Protein AF-A0A9D9AB28-F1 (afdb_monomer_lite)

Structure (mmCIF, N/CA/C/O backbone):
data_AF-A0A9D9AB28-F1
#
_entry.id   AF-A0A9D9AB28-F1
#
loop_
_atom_site.group_PDB
_atom_site.id
_atom_site.type_symbol
_atom_site.label_atom_id
_atom_site.label_alt_id
_atom_site.label_comp_id
_atom_site.label_asym_id
_atom_site.label_entity_id
_atom_site.label_seq_id
_atom_site.pdbx_PDB_ins_code
_atom_site.Cartn_x
_atom_site.Cartn_y
_atom_site.Cartn_z
_atom_site.occupancy
_atom_site.B_iso_or_equiv
_atom_site.auth_seq_id
_atom_site.auth_comp_id
_atom_site.auth_asym_id
_atom_site.auth_atom_id
_atom_site.pdbx_PDB_model_num
ATOM 1 N N . MET A 1 1 ? 23.810 8.121 -12.718 1.00 73.44 1 MET A N 1
ATOM 2 C CA . MET A 1 1 ? 23.023 7.211 -11.845 1.00 73.44 1 MET A CA 1
ATOM 3 C C . MET A 1 1 ? 22.729 5.930 -12.625 1.00 73.44 1 MET A C 1
ATOM 5 O O . MET A 1 1 ? 22.314 6.056 -13.767 1.00 73.44 1 MET A O 1
ATOM 9 N N . SER A 1 2 ? 22.985 4.731 -12.080 1.00 90.44 2 SER A N 1
ATOM 10 C CA . SER A 1 2 ? 22.795 3.466 -12.823 1.00 90.44 2 SER A CA 1
ATOM 11 C C . SER A 1 2 ? 21.313 3.130 -13.047 1.00 90.44 2 SER A C 1
ATOM 13 O O . SER A 1 2 ? 20.463 3.517 -12.242 1.00 90.44 2 SER A O 1
ATOM 15 N N . ALA A 1 3 ? 20.998 2.382 -14.113 1.00 90.88 3 ALA A N 1
ATOM 16 C CA . ALA A 1 3 ? 19.628 1.950 -14.422 1.00 90.88 3 ALA A CA 1
ATOM 17 C C . ALA A 1 3 ? 18.994 1.168 -13.259 1.00 90.88 3 ALA A C 1
ATOM 19 O O . ALA A 1 3 ? 17.891 1.489 -12.826 1.00 90.88 3 ALA A O 1
ATOM 20 N N . VAL A 1 4 ? 19.750 0.237 -12.669 1.00 93.69 4 VAL A N 1
ATOM 21 C CA . VAL A 1 4 ? 19.337 -0.533 -11.484 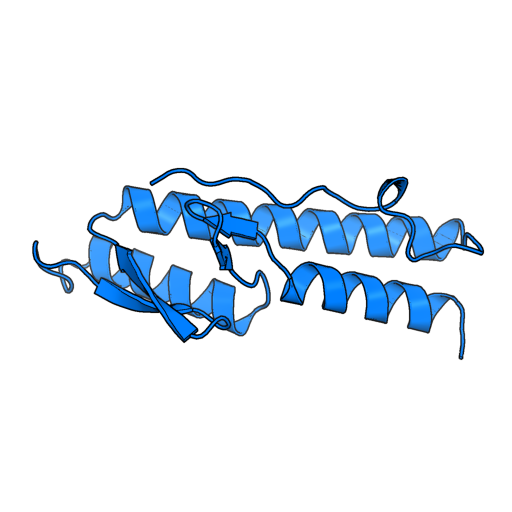1.00 93.69 4 VAL A CA 1
ATOM 22 C C . VAL A 1 4 ? 18.983 0.381 -10.309 1.00 93.69 4 VAL A C 1
ATOM 24 O O . VAL A 1 4 ? 17.974 0.167 -9.640 1.00 93.69 4 VAL A O 1
ATOM 27 N N . ARG A 1 5 ? 19.771 1.438 -10.065 1.00 94.56 5 ARG A N 1
ATOM 28 C CA . ARG A 1 5 ? 19.478 2.395 -8.991 1.00 94.56 5 ARG A CA 1
ATOM 29 C C . ARG A 1 5 ? 18.186 3.170 -9.256 1.00 94.56 5 ARG A C 1
ATOM 31 O O . ARG A 1 5 ? 17.415 3.347 -8.321 1.00 94.56 5 ARG A O 1
ATOM 38 N N . ARG A 1 6 ? 17.926 3.582 -10.504 1.00 96.25 6 ARG A N 1
ATOM 39 C CA . ARG A 1 6 ? 16.660 4.242 -10.884 1.00 96.25 6 ARG A CA 1
ATOM 40 C C . ARG A 1 6 ? 15.451 3.344 -10.626 1.00 96.25 6 ARG A C 1
ATOM 42 O O . ARG A 1 6 ? 14.492 3.803 -10.024 1.00 96.25 6 ARG A O 1
ATOM 49 N N . ILE A 1 7 ? 15.532 2.073 -11.020 1.00 97.31 7 ILE A N 1
ATOM 50 C CA . ILE A 1 7 ? 14.461 1.081 -10.823 1.00 97.31 7 ILE A CA 1
ATOM 51 C C . ILE A 1 7 ? 14.162 0.880 -9.340 1.00 97.31 7 ILE A C 1
ATOM 53 O O . ILE A 1 7 ? 13.008 0.966 -8.928 1.00 97.31 7 ILE A O 1
ATOM 57 N N . ARG A 1 8 ? 15.200 0.692 -8.517 1.00 96.75 8 ARG A N 1
ATOM 58 C CA . ARG A 1 8 ? 15.025 0.550 -7.066 1.00 96.75 8 ARG A CA 1
ATOM 59 C C . ARG A 1 8 ? 14.397 1.794 -6.441 1.00 96.75 8 ARG A C 1
ATOM 61 O O . ARG A 1 8 ? 13.446 1.671 -5.684 1.00 96.75 8 ARG A O 1
ATOM 68 N N . MET A 1 9 ? 14.892 2.983 -6.784 1.00 97.06 9 MET A N 1
ATOM 69 C CA . MET A 1 9 ? 14.336 4.236 -6.263 1.00 97.06 9 MET A CA 1
ATOM 70 C C . MET A 1 9 ? 12.875 4.440 -6.667 1.00 97.06 9 MET A C 1
ATOM 72 O O . MET A 1 9 ? 12.086 4.932 -5.865 1.00 97.06 9 MET A O 1
ATOM 76 N N . GLU A 1 10 ? 12.505 4.055 -7.886 1.00 97.88 10 GLU A N 1
ATOM 77 C CA . GLU A 1 10 ? 11.123 4.148 -8.346 1.00 97.88 10 GLU A CA 1
ATOM 78 C C . GLU A 1 10 ? 10.203 3.165 -7.609 1.00 97.88 10 GLU A C 1
ATOM 80 O O . GLU A 1 10 ? 9.108 3.554 -7.201 1.00 97.88 10 GLU A O 1
ATOM 85 N N . ALA A 1 11 ? 10.666 1.938 -7.349 1.00 97.94 11 ALA A N 1
ATOM 86 C CA . ALA A 1 11 ? 9.933 0.972 -6.532 1.00 97.94 11 ALA A CA 1
ATOM 87 C C . ALA A 1 11 ? 9.648 1.531 -5.130 1.00 97.94 11 ALA A C 1
ATOM 89 O O . ALA A 1 11 ? 8.497 1.550 -4.694 1.00 97.94 11 ALA A O 1
ATOM 90 N N . GLU A 1 12 ? 10.675 2.062 -4.459 1.00 97.56 12 GLU A N 1
ATOM 91 C CA . GLU A 1 12 ? 10.532 2.682 -3.136 1.00 97.56 12 GLU A CA 1
ATOM 92 C C . GLU A 1 12 ? 9.587 3.887 -3.169 1.00 97.56 12 GLU A C 1
ATOM 94 O O . GLU A 1 12 ? 8.739 4.048 -2.292 1.00 97.56 12 GLU A O 1
ATOM 99 N N . ARG A 1 13 ? 9.661 4.718 -4.216 1.00 96.75 13 ARG A N 1
ATOM 100 C CA . ARG A 1 13 ? 8.752 5.858 -4.393 1.00 96.75 13 ARG A CA 1
ATOM 101 C C . ARG A 1 13 ? 7.296 5.407 -4.509 1.00 96.75 13 ARG A C 1
ATOM 103 O O . ARG A 1 13 ? 6.412 6.041 -3.933 1.00 96.75 13 ARG A O 1
ATOM 110 N N . ARG A 1 14 ? 7.027 4.326 -5.242 1.00 97.00 14 ARG A N 1
ATOM 111 C CA . ARG A 1 14 ? 5.673 3.772 -5.397 1.00 97.00 14 ARG A CA 1
ATOM 112 C C . ARG A 1 14 ? 5.168 3.128 -4.119 1.00 97.00 14 ARG A C 1
ATOM 114 O O . ARG A 1 14 ? 4.031 3.387 -3.743 1.00 97.00 14 ARG A O 1
ATOM 121 N N . ILE A 1 15 ? 6.018 2.392 -3.413 1.00 97.25 15 ILE A N 1
ATOM 122 C CA . ILE A 1 15 ? 5.734 1.845 -2.081 1.00 97.25 15 ILE A CA 1
ATOM 123 C C . ILE A 1 15 ? 5.392 2.970 -1.089 1.00 97.25 15 ILE A C 1
ATOM 125 O O . ILE A 1 15 ? 4.417 2.867 -0.343 1.00 97.25 15 ILE A O 1
ATOM 129 N N . ALA A 1 16 ? 6.143 4.074 -1.121 1.00 94.38 16 ALA A N 1
ATOM 130 C CA . ALA A 1 16 ? 5.900 5.244 -0.281 1.00 94.38 16 ALA A CA 1
ATOM 131 C C . ALA A 1 16 ? 4.620 6.007 -0.660 1.00 94.38 16 ALA A C 1
ATOM 133 O O . ALA A 1 16 ? 4.005 6.617 0.211 1.00 94.38 16 ALA A O 1
ATOM 134 N N . ARG A 1 17 ? 4.192 5.975 -1.931 1.00 92.81 17 ARG A N 1
ATOM 135 C CA . ARG A 1 17 ? 2.851 6.441 -2.343 1.00 92.81 17 ARG A CA 1
ATOM 136 C C . ARG A 1 17 ? 1.758 5.506 -1.820 1.00 92.81 17 ARG A C 1
ATOM 138 O O . ARG A 1 17 ? 0.749 5.984 -1.315 1.00 92.81 17 ARG A O 1
ATOM 145 N N . GLY A 1 18 ? 2.013 4.201 -1.884 1.00 94.38 18 GLY A N 1
ATOM 146 C CA . GLY A 1 18 ? 1.198 3.158 -1.277 1.00 94.38 18 GLY A CA 1
ATOM 147 C C . GLY A 1 18 ? -0.145 2.921 -1.967 1.00 94.38 18 GLY A C 1
ATOM 148 O O . GLY A 1 18 ? -0.259 3.069 -3.182 1.00 94.38 18 GLY A O 1
ATOM 149 N N . ILE A 1 19 ? -1.128 2.504 -1.173 1.00 95.06 19 ILE A N 1
ATOM 150 C CA . ILE A 1 19 ? -2.504 2.193 -1.584 1.00 95.06 19 ILE A CA 1
ATOM 151 C C . ILE A 1 19 ? -3.431 3.381 -1.307 1.00 95.06 19 ILE A C 1
ATOM 153 O O . ILE A 1 19 ? -3.022 4.339 -0.649 1.00 95.06 19 ILE A O 1
ATOM 157 N N . LEU A 1 20 ? -4.684 3.313 -1.755 1.00 93.69 20 LEU A N 1
ATOM 158 C CA . LEU A 1 20 ? -5.720 4.271 -1.370 1.00 93.69 20 LEU A CA 1
ATOM 159 C C . LEU A 1 20 ? -6.743 3.603 -0.446 1.00 93.69 20 LEU A C 1
ATOM 161 O O . LEU A 1 20 ? -7.276 2.540 -0.753 1.00 93.69 20 LEU A O 1
ATOM 165 N N . VAL A 1 21 ? -7.032 4.251 0.677 1.00 91.19 21 VAL A N 1
ATOM 166 C CA . VAL A 1 21 ? -8.078 3.861 1.628 1.00 91.19 21 VAL A CA 1
ATOM 167 C C . VAL A 1 21 ? -9.117 4.973 1.649 1.00 91.19 21 VAL A C 1
ATOM 169 O O . VAL A 1 21 ? -8.775 6.096 2.017 1.00 91.19 21 VAL A O 1
ATOM 172 N N . ASN A 1 22 ? -10.350 4.704 1.213 1.00 90.12 22 ASN A N 1
ATOM 173 C CA . ASN A 1 22 ? -11.383 5.734 1.001 1.00 90.12 22 ASN A CA 1
ATOM 174 C C . ASN A 1 22 ? -10.849 6.944 0.195 1.00 90.12 22 ASN A C 1
ATOM 176 O O . ASN A 1 22 ? -11.083 8.102 0.539 1.00 90.12 22 ASN A O 1
ATOM 180 N N . GLY A 1 23 ? -10.041 6.677 -0.839 1.00 88.75 23 GLY A N 1
ATOM 181 C CA . GLY A 1 23 ? -9.387 7.698 -1.669 1.00 88.75 23 GLY A CA 1
ATOM 182 C C . GLY A 1 23 ? -8.160 8.385 -1.047 1.00 88.75 23 GLY A C 1
ATOM 183 O O . GLY A 1 23 ? -7.513 9.194 -1.712 1.00 88.75 23 GLY A O 1
ATOM 184 N N . VAL A 1 24 ? -7.790 8.063 0.197 1.00 88.75 24 VAL A N 1
ATOM 185 C CA . VAL A 1 24 ? -6.642 8.656 0.901 1.00 88.75 24 VAL A CA 1
ATOM 186 C C . VAL A 1 24 ? -5.408 7.767 0.793 1.00 88.75 24 VAL A C 1
ATOM 188 O O . VAL A 1 24 ? -5.455 6.576 1.089 1.00 88.75 24 VAL A O 1
ATOM 191 N N . ALA A 1 25 ? -4.274 8.361 0.417 1.00 89.19 25 ALA A N 1
ATOM 192 C CA . ALA A 1 25 ? -3.014 7.638 0.286 1.00 89.19 25 ALA A CA 1
ATOM 193 C C . ALA A 1 25 ? -2.514 7.073 1.623 1.00 89.19 25 ALA A C 1
ATOM 195 O O . ALA A 1 25 ? -2.395 7.787 2.626 1.00 89.19 25 ALA A O 1
ATOM 196 N N . PHE A 1 26 ? -2.149 5.795 1.597 1.00 89.94 26 PHE A N 1
ATOM 197 C CA . PHE A 1 26 ? -1.655 5.044 2.736 1.00 89.94 26 PHE A CA 1
ATOM 198 C C . PHE A 1 26 ? -0.409 4.266 2.333 1.00 89.94 26 PHE A C 1
ATOM 200 O O . PHE A 1 26 ? -0.465 3.365 1.497 1.00 89.94 26 PHE A O 1
ATOM 207 N N . ARG A 1 27 ? 0.731 4.613 2.934 1.00 92.88 27 ARG A N 1
ATOM 208 C CA . ARG A 1 27 ? 2.029 4.050 2.547 1.00 92.88 27 ARG A CA 1
ATOM 209 C C . ARG A 1 27 ? 2.065 2.536 2.734 1.00 92.88 27 ARG A C 1
ATOM 211 O O . ARG A 1 27 ? 1.517 2.018 3.703 1.00 92.88 27 ARG A O 1
ATOM 218 N N . ALA A 1 28 ? 2.782 1.850 1.853 1.00 94.50 28 ALA A N 1
ATOM 219 C CA . ALA A 1 28 ? 3.038 0.411 1.927 1.00 94.50 28 ALA A CA 1
ATOM 220 C C . ALA A 1 28 ? 4.501 0.104 2.312 1.00 94.50 28 ALA A C 1
ATOM 222 O O . ALA A 1 28 ? 5.035 -0.961 1.996 1.00 94.50 28 ALA A O 1
ATOM 223 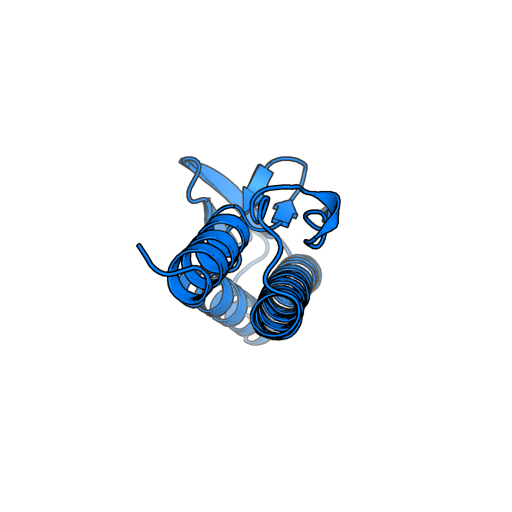N N . ASP A 1 29 ? 5.187 1.058 2.949 1.00 93.94 29 ASP A N 1
ATOM 224 C CA . ASP A 1 29 ? 6.524 0.843 3.508 1.00 93.94 29 ASP A CA 1
ATOM 225 C C . ASP A 1 29 ? 6.484 -0.074 4.747 1.00 93.94 29 ASP A C 1
ATOM 227 O O . ASP A 1 29 ? 5.411 -0.380 5.276 1.00 93.94 29 ASP A O 1
ATOM 231 N N . ASP A 1 30 ? 7.650 -0.556 5.189 1.00 92.31 30 ASP A N 1
ATOM 232 C CA . ASP A 1 30 ? 7.738 -1.520 6.297 1.00 92.31 30 ASP A CA 1
ATOM 233 C C . ASP A 1 30 ? 7.147 -0.953 7.590 1.00 92.31 30 ASP A C 1
ATOM 235 O O . ASP A 1 30 ? 6.345 -1.615 8.241 1.00 92.31 30 ASP A O 1
ATOM 239 N N . ALA A 1 31 ? 7.470 0.300 7.921 1.00 91.06 31 ALA A N 1
ATOM 240 C CA . ALA A 1 31 ? 6.985 0.952 9.133 1.00 91.06 31 ALA A CA 1
ATOM 241 C C . ALA A 1 31 ? 5.455 1.103 9.134 1.00 91.06 31 ALA A C 1
ATOM 243 O O . ALA A 1 31 ? 4.795 0.855 10.144 1.00 91.06 31 ALA A O 1
ATOM 244 N N . SER A 1 32 ? 4.877 1.498 7.999 1.00 90.50 32 SER A N 1
ATOM 245 C CA . SER A 1 32 ? 3.431 1.679 7.863 1.00 90.50 32 SER A CA 1
ATOM 246 C C . SER A 1 32 ? 2.697 0.345 7.848 1.00 90.50 32 SER A C 1
ATOM 248 O O . SER A 1 32 ? 1.621 0.243 8.430 1.00 90.50 32 SER A O 1
ATOM 250 N N . THR A 1 33 ? 3.278 -0.683 7.227 1.00 92.62 33 THR A N 1
ATOM 251 C CA . THR A 1 33 ? 2.712 -2.038 7.215 1.00 92.62 33 THR A CA 1
ATOM 252 C C . THR A 1 33 ? 2.757 -2.657 8.612 1.00 92.62 33 THR A C 1
ATOM 254 O O . THR A 1 33 ? 1.747 -3.176 9.084 1.00 92.62 33 THR A O 1
ATOM 257 N N . GLN A 1 34 ? 3.889 -2.536 9.314 1.00 92.75 34 GLN A N 1
ATOM 258 C CA . GLN A 1 34 ? 4.050 -3.022 10.685 1.00 92.75 34 GLN A CA 1
ATOM 259 C C . GLN A 1 34 ? 3.032 -2.378 11.630 1.00 92.75 34 GLN A C 1
ATOM 261 O O . GLN A 1 34 ? 2.348 -3.090 12.359 1.00 92.75 34 GLN A O 1
ATOM 266 N N . ARG A 1 35 ? 2.866 -1.050 11.572 1.00 90.75 35 ARG A N 1
ATOM 267 C CA . ARG A 1 35 ? 1.907 -0.332 12.425 1.00 90.75 35 ARG A CA 1
ATOM 268 C C . ARG A 1 35 ? 0.470 -0.821 12.234 1.00 90.75 35 ARG A C 1
ATOM 270 O O . ARG A 1 35 ? -0.259 -0.975 13.209 1.00 90.75 35 ARG A O 1
ATOM 277 N N . VAL A 1 36 ? 0.043 -1.070 10.993 1.00 91.62 36 VAL A N 1
ATOM 278 C CA . VAL A 1 36 ? -1.300 -1.623 10.738 1.00 91.62 36 VAL A CA 1
ATOM 279 C C . VAL A 1 36 ? -1.395 -3.070 11.235 1.00 91.62 36 VAL A C 1
ATOM 281 O O . VAL A 1 36 ? -2.428 -3.454 11.778 1.00 91.62 36 VAL A O 1
ATOM 284 N N . GLY A 1 37 ? -0.322 -3.857 11.125 1.00 93.38 37 GLY A N 1
ATOM 285 C CA . GLY A 1 37 ? -0.242 -5.194 11.720 1.00 93.38 37 GLY A CA 1
ATOM 286 C C . GLY A 1 37 ? -0.401 -5.191 13.248 1.00 93.38 37 GLY A C 1
ATOM 287 O O . GLY A 1 37 ? -1.144 -6.006 13.790 1.00 93.38 37 GLY A O 1
ATOM 288 N N . GLU A 1 38 ? 0.229 -4.241 13.939 1.00 93.25 38 GLU A N 1
ATOM 289 C CA . GLU A 1 38 ? 0.098 -4.047 15.392 1.00 93.25 38 GLU A CA 1
ATOM 290 C C . GLU A 1 38 ? -1.320 -3.606 15.793 1.00 93.25 38 GLU A C 1
ATOM 292 O O . GLU A 1 38 ? -1.864 -4.092 16.788 1.00 93.25 38 GLU A O 1
ATOM 297 N N . LEU A 1 39 ? -1.962 -2.744 14.993 1.00 91.69 39 LEU A N 1
ATOM 298 C CA . LEU A 1 39 ? -3.371 -2.377 15.183 1.00 91.69 39 LEU A CA 1
ATOM 299 C C . LEU A 1 39 ? -4.296 -3.581 14.994 1.00 91.69 39 LEU A C 1
ATOM 301 O O . LEU A 1 39 ? -5.184 -3.813 15.812 1.00 91.69 39 LEU A O 1
ATOM 305 N N . LEU A 1 40 ? -4.074 -4.372 13.942 1.00 93.44 40 LEU A N 1
ATOM 306 C CA . LEU A 1 40 ? -4.818 -5.604 13.693 1.00 93.44 40 LEU A CA 1
ATOM 307 C C . LEU A 1 40 ? -4.705 -6.570 14.879 1.00 93.44 40 LEU A C 1
ATOM 309 O O . LEU A 1 40 ? -5.708 -7.163 15.277 1.00 93.44 40 LEU A O 1
ATOM 313 N N . GLN A 1 41 ? -3.507 -6.719 15.445 1.00 94.19 41 GLN A N 1
ATOM 314 C CA . GLN A 1 41 ? -3.300 -7.565 16.615 1.00 94.19 41 GLN A CA 1
ATOM 315 C C . GLN A 1 41 ? -4.002 -6.995 17.855 1.00 94.19 41 GLN A C 1
ATOM 317 O O . GLN A 1 41 ? -4.743 -7.718 18.510 1.00 94.19 41 GLN A O 1
ATOM 322 N N . SER A 1 42 ? -3.896 -5.686 18.099 1.00 93.75 42 SER A N 1
ATOM 323 C CA . SER A 1 42 ? -4.595 -5.007 19.201 1.00 93.75 42 SER A CA 1
ATOM 324 C C . SER A 1 42 ? -6.118 -5.187 19.150 1.00 93.75 42 SER A C 1
ATOM 326 O O . SER A 1 42 ? -6.750 -5.370 20.189 1.00 93.75 42 SER A O 1
ATOM 328 N N . PHE A 1 43 ? -6.722 -5.188 17.954 1.00 93.75 43 PHE A N 1
ATOM 329 C CA . PHE A 1 43 ? -8.146 -5.505 17.806 1.00 93.75 43 PHE A CA 1
ATOM 330 C C . PHE A 1 43 ? -8.461 -6.961 18.164 1.00 93.75 43 PHE A C 1
ATOM 332 O O . PHE A 1 43 ? -9.469 -7.225 18.813 1.00 93.75 43 PHE A O 1
ATOM 339 N N . ARG A 1 44 ? -7.621 -7.914 17.738 1.00 93.62 44 ARG A N 1
ATOM 340 C CA . ARG A 1 44 ? -7.807 -9.346 18.041 1.00 93.62 44 ARG A CA 1
ATOM 341 C C . ARG A 1 44 ? -7.667 -9.645 19.528 1.00 93.62 44 ARG A C 1
ATOM 343 O O . ARG A 1 44 ? -8.394 -10.489 20.039 1.00 93.62 44 ARG A O 1
ATOM 350 N N . ASP A 1 45 ? -6.776 -8.925 20.195 1.00 95.62 45 ASP A N 1
ATOM 351 C CA . ASP A 1 45 ? -6.523 -9.055 21.628 1.00 95.62 45 ASP A CA 1
ATOM 352 C C . ASP A 1 45 ? -7.576 -8.321 22.481 1.00 95.62 45 ASP A C 1
ATOM 354 O O . ASP A 1 45 ? -7.539 -8.395 23.707 1.00 95.62 45 ASP A O 1
ATOM 358 N N . GLY A 1 46 ? -8.523 -7.609 21.853 1.00 93.44 46 GLY A N 1
ATOM 359 C CA . GLY A 1 46 ? -9.575 -6.862 22.547 1.00 93.44 46 GLY A CA 1
ATOM 360 C C . GLY A 1 46 ? -9.082 -5.597 23.258 1.00 93.44 46 GLY A C 1
ATOM 361 O O . GLY A 1 46 ? -9.767 -5.090 24.142 1.00 93.44 46 GLY A O 1
ATOM 362 N N . LEU A 1 47 ? -7.904 -5.082 22.888 1.00 93.25 47 LEU A N 1
ATOM 363 C CA . LEU A 1 47 ? -7.315 -3.873 23.479 1.00 93.25 47 LEU A CA 1
ATOM 364 C C . LEU A 1 47 ? -7.936 -2.579 22.938 1.00 93.25 47 LEU A C 1
ATOM 366 O O . LEU A 1 47 ? -7.794 -1.526 23.555 1.00 93.25 47 LEU A O 1
ATOM 370 N N . ILE A 1 48 ? -8.592 -2.650 21.777 1.00 91.75 48 ILE A N 1
ATOM 371 C CA . ILE A 1 48 ? -9.298 -1.529 21.155 1.00 91.75 48 ILE A CA 1
ATOM 372 C C . ILE A 1 48 ? -10.798 -1.756 21.325 1.00 91.75 48 ILE A C 1
ATOM 374 O O . ILE A 1 48 ? -11.324 -2.788 20.901 1.00 91.75 48 ILE A O 1
ATOM 378 N N . GLY A 1 49 ? -11.471 -0.789 21.944 1.00 87.00 49 GLY A N 1
ATOM 379 C CA . GLY A 1 49 ? -12.903 -0.815 22.180 1.00 87.00 49 GLY A CA 1
ATOM 380 C C . GLY A 1 49 ? -13.728 -0.342 20.975 1.00 87.00 49 GLY A C 1
ATOM 381 O O . GLY A 1 49 ? -13.202 -0.115 19.878 1.00 87.00 49 GLY A O 1
ATOM 382 N N . PRO A 1 50 ? -15.053 -0.195 21.151 1.00 84.69 50 PRO A N 1
ATOM 383 C CA . PRO A 1 50 ? -15.977 0.193 20.081 1.00 84.69 50 PRO A CA 1
ATOM 384 C C . PRO A 1 50 ? -15.702 1.587 19.491 1.00 84.69 50 PRO A C 1
ATOM 386 O O . PRO A 1 50 ? -16.072 1.862 18.348 1.00 84.69 50 PRO A O 1
ATOM 389 N N . GLU A 1 51 ? -15.029 2.465 20.234 1.00 87.62 51 GLU A N 1
ATOM 390 C CA . GLU A 1 51 ? -14.565 3.772 19.763 1.00 87.62 51 GLU A CA 1
ATOM 391 C C . GLU A 1 51 ? -13.568 3.679 18.597 1.00 87.62 51 GLU A C 1
ATOM 393 O O . GLU A 1 51 ? -13.450 4.622 17.810 1.00 87.62 51 GLU A O 1
ATOM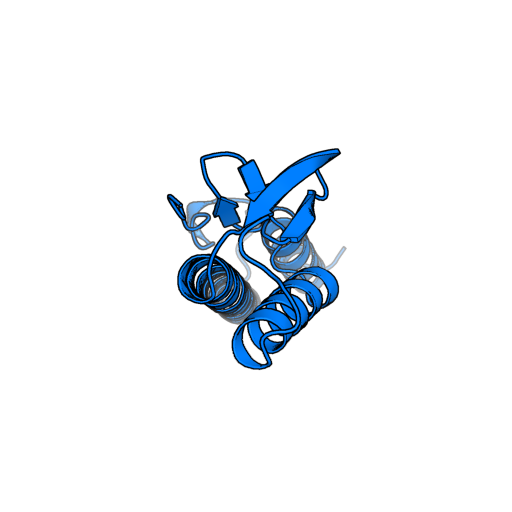 398 N N . GLY A 1 52 ? -12.907 2.528 18.442 1.00 89.44 52 GLY A N 1
ATOM 399 C CA . GLY A 1 52 ? -11.950 2.272 17.379 1.00 89.44 52 GLY A CA 1
ATOM 400 C C . GLY A 1 52 ? -10.579 2.904 17.620 1.00 89.44 52 GLY A C 1
ATOM 401 O O . GLY A 1 52 ? -10.341 3.656 18.563 1.00 89.44 52 GLY A O 1
ATOM 402 N N . ALA A 1 53 ? -9.644 2.599 16.726 1.00 87.12 53 ALA A N 1
ATOM 403 C CA . ALA A 1 53 ? -8.304 3.164 16.759 1.00 87.12 53 ALA A CA 1
ATOM 404 C C . ALA A 1 53 ? -8.194 4.307 15.754 1.00 87.12 53 ALA A C 1
ATOM 406 O O . ALA A 1 53 ? -8.359 4.110 14.547 1.00 87.12 53 ALA A O 1
ATOM 407 N N . ARG A 1 54 ? -7.865 5.503 16.252 1.00 85.25 54 ARG A N 1
ATOM 408 C CA . ARG A 1 54 ? -7.466 6.630 15.409 1.00 85.25 54 ARG A CA 1
ATOM 409 C C . ARG A 1 54 ? -5.983 6.524 15.096 1.00 85.25 54 ARG A C 1
ATOM 411 O O . ARG A 1 54 ? -5.155 6.424 15.998 1.00 85.25 54 ARG A O 1
ATOM 418 N N . PHE A 1 55 ? -5.642 6.635 13.823 1.00 79.50 55 PHE A N 1
ATOM 419 C CA . PHE A 1 55 ? -4.258 6.733 13.393 1.00 79.50 55 PHE A CA 1
ATOM 420 C C . PHE A 1 55 ? -4.109 7.874 12.375 1.00 79.50 55 PHE A C 1
ATOM 422 O O . PHE A 1 55 ? -4.981 8.100 11.534 1.00 79.50 55 PHE A O 1
ATOM 429 N N . ARG A 1 56 ? -2.990 8.601 12.455 1.00 79.19 56 ARG A N 1
ATOM 430 C CA . ARG A 1 56 ? -2.668 9.672 11.510 1.00 79.19 56 ARG A CA 1
ATOM 431 C C . ARG A 1 56 ? -1.884 9.120 10.328 1.00 79.19 56 ARG A C 1
ATOM 433 O O . ARG A 1 56 ? -0.781 8.593 10.488 1.00 79.19 56 ARG A O 1
ATOM 440 N N . THR A 1 57 ? -2.452 9.272 9.140 1.00 73.81 57 THR A N 1
ATOM 441 C CA . THR A 1 57 ? -1.814 8.943 7.860 1.00 73.81 57 THR A CA 1
ATOM 442 C C . THR A 1 57 ? -0.595 9.835 7.607 1.00 73.81 57 THR A C 1
ATOM 444 O O . THR A 1 57 ? -0.457 10.925 8.166 1.00 73.81 57 THR A O 1
ATOM 447 N N . ALA A 1 58 ? 0.280 9.412 6.691 1.00 66.75 58 ALA A N 1
ATOM 448 C CA . ALA A 1 58 ? 1.402 10.238 6.237 1.00 66.75 58 ALA A CA 1
ATOM 449 C C . ALA A 1 58 ? 0.962 11.552 5.561 1.00 66.75 58 ALA A C 1
ATOM 451 O O . ALA A 1 58 ? 1.749 12.491 5.482 1.00 66.75 58 ALA A O 1
ATOM 452 N N . SER A 1 59 ? -0.288 11.613 5.098 1.00 68.12 59 SER A N 1
ATOM 453 C CA . SER A 1 59 ? -0.922 12.795 4.505 1.00 68.12 59 SER A CA 1
ATOM 454 C C . SER A 1 59 ? -1.520 13.738 5.559 1.00 68.12 59 SER A C 1
ATOM 456 O O . SER A 1 59 ? -2.175 14.711 5.204 1.00 68.12 59 SER A O 1
ATOM 458 N N . GLY A 1 60 ? -1.336 13.446 6.853 1.00 76.31 60 GLY A N 1
ATOM 459 C CA . GLY A 1 60 ? -1.867 14.241 7.964 1.00 76.31 60 GLY A CA 1
ATOM 460 C C . GLY A 1 60 ? -3.353 14.020 8.256 1.00 76.31 60 GLY A C 1
ATOM 461 O O . GLY A 1 60 ? -3.894 14.672 9.142 1.00 76.31 60 GLY A O 1
ATOM 462 N N . ILE A 1 61 ? -4.006 13.101 7.542 1.00 78.69 61 ILE A N 1
ATOM 463 C CA . ILE A 1 61 ? -5.423 12.764 7.720 1.00 78.69 61 ILE A CA 1
ATOM 464 C C . ILE A 1 61 ? -5.556 11.730 8.834 1.00 78.69 61 ILE A C 1
ATOM 466 O O . ILE A 1 61 ? -4.836 10.729 8.827 1.00 78.69 61 ILE A O 1
ATOM 470 N N . ASP A 1 62 ? -6.484 11.958 9.757 1.00 81.62 62 ASP A N 1
ATOM 471 C CA . ASP A 1 62 ? -6.841 10.992 10.789 1.00 81.62 62 ASP A CA 1
ATOM 472 C C . ASP A 1 62 ? -7.847 9.983 10.212 1.00 81.62 62 ASP A C 1
ATOM 474 O O . ASP A 1 62 ? -8.944 10.349 9.795 1.00 81.62 62 ASP A O 1
ATOM 478 N N . LEU A 1 63 ? -7.470 8.707 10.189 1.00 82.56 63 LEU A N 1
ATOM 479 C CA . LEU A 1 63 ? -8.358 7.595 9.861 1.00 82.56 63 LEU A CA 1
ATOM 480 C C . LEU A 1 63 ? -8.749 6.896 11.160 1.00 82.56 63 LEU A C 1
ATOM 482 O O . LEU A 1 63 ? -7.901 6.689 12.032 1.00 82.56 63 LEU A O 1
ATOM 486 N N . ILE A 1 64 ? -10.014 6.508 11.274 1.00 87.31 64 ILE A N 1
ATOM 487 C CA . ILE A 1 64 ? -10.501 5.706 12.393 1.00 87.31 64 ILE A CA 1
ATOM 488 C C . ILE A 1 64 ? -10.872 4.329 11.859 1.00 87.31 64 ILE A C 1
ATOM 490 O O . ILE A 1 64 ? -11.649 4.207 10.915 1.00 87.31 64 ILE A O 1
ATOM 494 N N . LEU A 1 65 ? -10.282 3.295 12.451 1.00 89.31 65 LEU A N 1
ATOM 495 C CA . LEU A 1 65 ? -10.639 1.908 12.187 1.00 89.31 65 LEU A CA 1
ATOM 496 C C . LEU A 1 65 ? -11.526 1.423 13.324 1.00 89.31 65 LEU A C 1
ATOM 498 O O . LEU A 1 65 ? -11.166 1.587 14.485 1.00 89.31 65 LEU A O 1
ATOM 502 N N . HIS A 1 66 ? -12.662 0.816 12.992 1.00 88.56 66 HIS A N 1
ATOM 503 C CA . HIS A 1 66 ? -13.625 0.321 13.981 1.00 88.56 66 HIS A CA 1
ATOM 504 C C . HIS A 1 66 ? -13.650 -1.207 14.091 1.00 88.56 66 HIS A C 1
ATOM 506 O O . HIS A 1 66 ? -14.418 -1.751 14.879 1.00 88.56 66 HIS A O 1
ATOM 512 N N . SER A 1 67 ? -12.852 -1.927 13.293 1.00 90.38 67 SER A N 1
ATOM 513 C CA . SER A 1 67 ? -12.913 -3.388 13.267 1.00 90.38 67 SER A CA 1
ATOM 514 C C . SER A 1 67 ? -11.605 -4.062 12.853 1.00 90.38 67 SER A C 1
ATOM 516 O O . SER A 1 67 ? -10.795 -3.514 12.097 1.00 90.38 67 SER A O 1
ATOM 518 N N . VAL A 1 68 ? -11.465 -5.320 13.296 1.00 93.38 68 VAL A N 1
ATOM 519 C CA . VAL A 1 68 ? -10.445 -6.278 12.831 1.00 93.38 68 VAL A CA 1
ATOM 520 C C . VAL A 1 68 ? -10.457 -6.374 11.305 1.00 93.38 68 VAL A C 1
ATOM 522 O O . VAL A 1 68 ? -9.400 -6.398 10.677 1.00 93.38 68 VAL A O 1
ATOM 525 N N . ASP A 1 69 ? -11.644 -6.414 10.698 1.00 93.31 69 ASP A N 1
ATOM 526 C CA . ASP A 1 69 ? -11.800 -6.575 9.254 1.00 93.31 69 ASP A CA 1
ATOM 527 C C . ASP A 1 69 ? -11.278 -5.373 8.474 1.00 93.31 69 ASP A C 1
ATOM 529 O O . ASP A 1 69 ? -10.579 -5.556 7.476 1.00 93.31 69 ASP A O 1
ATOM 533 N N . ALA A 1 70 ? -11.542 -4.155 8.951 1.00 92.06 70 ALA A N 1
ATOM 534 C CA . ALA A 1 70 ? -11.013 -2.943 8.340 1.00 92.06 70 ALA A CA 1
ATOM 535 C C . ALA A 1 70 ? -9.476 -2.919 8.392 1.00 92.06 70 ALA A C 1
ATOM 537 O O . ALA A 1 70 ? -8.819 -2.731 7.365 1.00 92.06 70 ALA A O 1
ATOM 538 N N . ALA A 1 71 ? -8.893 -3.198 9.565 1.00 92.94 71 ALA A N 1
ATOM 539 C CA . ALA A 1 71 ? -7.441 -3.267 9.735 1.00 92.94 71 ALA A CA 1
ATOM 540 C C . ALA A 1 71 ? -6.807 -4.372 8.870 1.00 92.94 71 ALA A C 1
ATOM 542 O O . ALA A 1 71 ? -5.782 -4.148 8.224 1.00 92.94 71 ALA A O 1
ATOM 543 N N . ARG A 1 72 ? -7.441 -5.550 8.797 1.00 95.69 72 ARG A N 1
ATOM 544 C CA . ARG A 1 72 ? -6.990 -6.676 7.968 1.00 95.69 72 ARG A CA 1
ATOM 545 C C . ARG A 1 72 ? -6.965 -6.312 6.487 1.00 95.69 72 ARG A C 1
ATOM 547 O O . ARG A 1 72 ? -5.950 -6.550 5.837 1.00 95.69 72 ARG A O 1
ATOM 554 N N . ARG A 1 73 ? -8.041 -5.714 5.966 1.00 95.69 73 ARG A N 1
ATOM 555 C CA . ARG A 1 73 ? -8.144 -5.330 4.547 1.00 95.69 73 ARG A CA 1
ATOM 556 C C . ARG A 1 73 ? -7.044 -4.349 4.145 1.00 95.69 73 ARG A C 1
ATOM 558 O O . ARG A 1 73 ? -6.404 -4.554 3.116 1.00 95.69 73 ARG A O 1
ATOM 565 N N . ILE A 1 74 ? -6.776 -3.336 4.975 1.00 94.25 74 ILE A N 1
ATOM 566 C CA . ILE A 1 74 ? -5.670 -2.394 4.740 1.00 94.25 74 ILE A CA 1
ATOM 567 C C . ILE A 1 74 ? -4.326 -3.126 4.755 1.00 94.25 74 ILE A C 1
ATOM 569 O O . ILE A 1 74 ? -3.542 -2.982 3.819 1.00 94.25 74 ILE A O 1
ATOM 573 N N . HIS A 1 75 ? -4.066 -3.930 5.789 1.00 95.25 75 HIS A N 1
ATOM 574 C CA . HIS A 1 75 ? -2.787 -4.623 5.952 1.00 95.25 75 HIS A CA 1
ATOM 575 C C . HIS A 1 75 ? -2.484 -5.563 4.776 1.00 95.25 75 HIS A C 1
ATOM 577 O O . HIS A 1 75 ? -1.371 -5.589 4.247 1.00 95.25 75 HIS A O 1
ATOM 583 N N . GLU A 1 76 ? -3.482 -6.324 4.330 1.00 96.75 76 GLU A N 1
ATOM 584 C CA . GLU A 1 76 ? -3.353 -7.224 3.186 1.00 96.75 76 GLU A CA 1
ATOM 585 C C . GLU A 1 76 ? -3.120 -6.462 1.877 1.00 96.75 76 GLU A C 1
ATOM 587 O O . GLU A 1 76 ? -2.281 -6.882 1.079 1.00 96.75 76 GLU A O 1
ATOM 592 N N . ALA A 1 77 ? -3.808 -5.337 1.659 1.00 96.88 77 ALA A N 1
ATOM 593 C CA . ALA A 1 77 ? -3.592 -4.483 0.491 1.00 96.88 77 ALA A CA 1
ATOM 594 C C . ALA A 1 77 ? -2.191 -3.843 0.490 1.00 96.88 77 ALA A C 1
ATOM 596 O O . ALA A 1 77 ? -1.506 -3.871 -0.531 1.00 96.88 77 ALA A O 1
ATOM 597 N N . GLN A 1 78 ? -1.699 -3.345 1.633 1.00 96.00 78 GLN A N 1
ATOM 598 C CA . GLN A 1 78 ? -0.330 -2.818 1.746 1.00 96.00 78 GLN A CA 1
ATOM 599 C C . GLN A 1 78 ? 0.705 -3.885 1.371 1.00 96.00 78 GLN A C 1
ATOM 601 O O . GLN A 1 78 ? 1.593 -3.638 0.552 1.00 96.00 78 GLN A O 1
ATOM 606 N N . ARG A 1 79 ? 0.576 -5.093 1.938 1.00 97.38 79 ARG A N 1
ATOM 607 C CA . ARG A 1 79 ? 1.508 -6.199 1.681 1.00 97.38 79 ARG A CA 1
ATOM 608 C C . ARG A 1 79 ? 1.489 -6.644 0.222 1.00 97.38 79 ARG A C 1
ATOM 610 O O . ARG A 1 79 ? 2.560 -6.845 -0.352 1.00 97.38 79 ARG A O 1
ATOM 617 N N . ARG A 1 80 ? 0.303 -6.791 -0.376 1.00 97.75 80 ARG A N 1
ATOM 618 C CA . ARG A 1 80 ? 0.156 -7.191 -1.784 1.00 97.75 80 ARG A CA 1
ATOM 619 C C . ARG A 1 80 ? 0.730 -6.139 -2.727 1.00 97.75 80 ARG A C 1
ATOM 621 O O . ARG A 1 80 ? 1.574 -6.479 -3.556 1.00 97.75 80 ARG A O 1
ATOM 628 N N . TYR A 1 81 ? 0.380 -4.869 -2.541 1.00 98.12 81 TYR A N 1
ATOM 629 C CA . TYR A 1 81 ? 0.907 -3.780 -3.359 1.00 98.12 81 TYR A CA 1
ATOM 630 C C . TYR A 1 81 ? 2.435 -3.639 -3.246 1.00 98.12 81 TYR A C 1
ATOM 632 O O . TYR A 1 81 ? 3.126 -3.519 -4.263 1.00 98.12 81 TYR A O 1
ATOM 640 N N . ARG A 1 82 ? 2.993 -3.736 -2.028 1.00 97.81 82 ARG A N 1
ATOM 641 C CA . ARG A 1 82 ? 4.450 -3.750 -1.808 1.00 97.81 82 ARG A CA 1
ATOM 642 C C . ARG A 1 82 ? 5.110 -4.909 -2.553 1.00 97.81 82 ARG A C 1
ATOM 644 O O . ARG A 1 82 ? 6.074 -4.691 -3.284 1.00 97.81 82 ARG A O 1
ATOM 651 N N . ALA A 1 83 ? 4.582 -6.124 -2.405 1.00 97.88 83 ALA A N 1
ATOM 652 C CA . ALA A 1 83 ? 5.114 -7.306 -3.079 1.00 97.88 83 ALA A CA 1
ATOM 653 C C . ALA A 1 83 ? 5.085 -7.156 -4.610 1.00 97.88 83 ALA A C 1
ATOM 655 O O . ALA A 1 83 ? 6.077 -7.457 -5.272 1.00 97.88 83 ALA A O 1
ATOM 656 N N . ALA A 1 84 ? 3.999 -6.616 -5.169 1.00 98.31 84 ALA A N 1
ATOM 657 C CA . ALA A 1 84 ? 3.876 -6.358 -6.602 1.00 98.31 84 ALA A CA 1
ATOM 658 C C . ALA A 1 84 ? 4.885 -5.306 -7.105 1.00 98.31 84 ALA A C 1
ATOM 660 O O . ALA A 1 84 ? 5.465 -5.471 -8.183 1.00 98.31 84 ALA A O 1
ATOM 661 N N . CYS A 1 85 ? 5.158 -4.256 -6.320 1.00 98.31 85 CYS A N 1
ATOM 662 C CA . CYS A 1 85 ? 6.200 -3.276 -6.645 1.00 98.31 85 CYS A CA 1
ATOM 663 C C . CYS A 1 85 ? 7.594 -3.919 -6.654 1.00 98.31 85 CYS A C 1
ATOM 665 O O . CYS A 1 85 ? 8.376 -3.684 -7.575 1.00 98.31 85 CYS A O 1
ATOM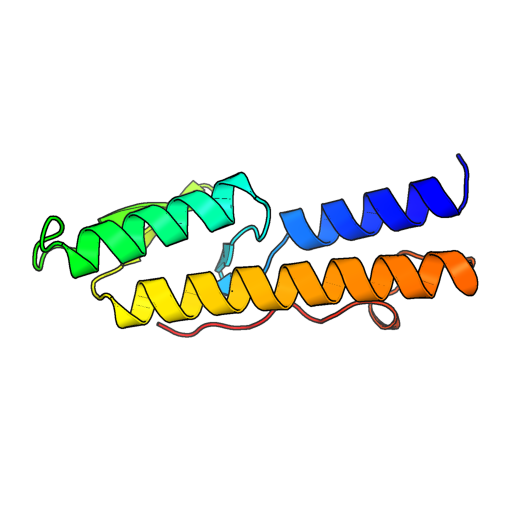 667 N N . LEU A 1 86 ? 7.908 -4.757 -5.663 1.00 98.00 86 LEU A N 1
ATOM 668 C CA . LEU A 1 86 ? 9.195 -5.456 -5.590 1.00 98.00 86 LEU A CA 1
ATOM 669 C C . LEU A 1 86 ? 9.373 -6.452 -6.746 1.00 98.00 86 LEU A C 1
ATOM 671 O O . LEU A 1 86 ? 10.443 -6.491 -7.352 1.00 98.00 86 LEU A O 1
ATOM 675 N N . ALA A 1 87 ? 8.323 -7.194 -7.104 1.00 98.19 87 ALA A N 1
ATOM 676 C CA . ALA A 1 87 ? 8.335 -8.098 -8.253 1.00 98.19 87 ALA A CA 1
ATOM 677 C C . ALA A 1 87 ? 8.559 -7.341 -9.575 1.00 98.19 87 ALA A C 1
ATOM 679 O O . ALA A 1 87 ? 9.414 -7.725 -10.372 1.00 98.19 87 ALA A O 1
ATOM 680 N N . SER A 1 88 ? 7.865 -6.214 -9.767 1.00 97.94 88 SER A N 1
ATOM 681 C CA . SER A 1 88 ? 8.055 -5.345 -10.939 1.00 97.94 88 SER A CA 1
ATOM 682 C C . SER A 1 88 ? 9.485 -4.798 -10.996 1.00 97.94 88 SER A C 1
ATOM 684 O O . SER A 1 88 ? 10.142 -4.855 -12.031 1.00 97.94 88 SER A O 1
ATOM 686 N N . SER A 1 89 ? 10.022 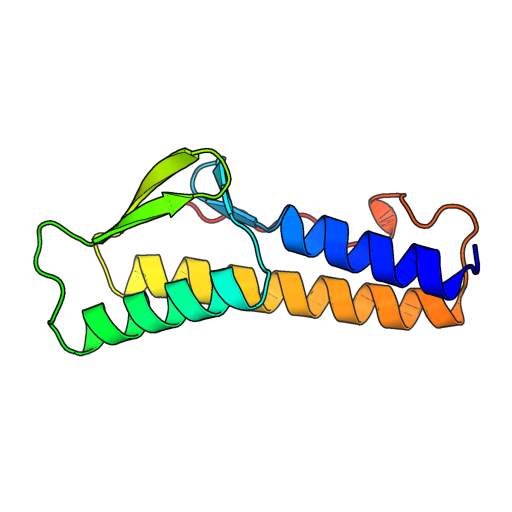-4.351 -9.858 1.00 97.81 89 SER A N 1
ATOM 687 C CA . SER A 1 89 ? 11.407 -3.884 -9.733 1.00 97.81 89 SER A CA 1
ATOM 688 C C . SER A 1 89 ? 12.434 -4.956 -10.110 1.00 97.81 89 SER A C 1
ATOM 690 O O . SER A 1 89 ? 13.443 -4.643 -10.747 1.00 97.81 89 SER A O 1
ATOM 692 N N . ALA A 1 90 ? 12.200 -6.216 -9.735 1.00 97.75 90 ALA A N 1
ATOM 693 C CA . ALA A 1 90 ? 13.063 -7.331 -10.118 1.00 97.75 90 ALA A CA 1
ATOM 694 C C . ALA A 1 90 ? 13.036 -7.557 -11.640 1.00 97.75 90 ALA A C 1
ATOM 696 O O . ALA A 1 90 ? 14.088 -7.518 -12.276 1.00 97.75 90 ALA A O 1
ATOM 697 N N . ALA A 1 91 ? 11.846 -7.660 -12.240 1.00 97.31 91 ALA A N 1
ATOM 698 C CA . ALA A 1 91 ? 11.685 -7.856 -13.685 1.00 97.31 91 ALA A CA 1
ATOM 699 C C . ALA A 1 91 ? 12.273 -6.698 -14.523 1.00 97.31 91 ALA A C 1
ATOM 701 O O . ALA A 1 91 ? 12.869 -6.895 -15.585 1.00 97.31 91 ALA A O 1
ATOM 702 N N . LEU A 1 92 ? 12.158 -5.459 -14.037 1.00 97.12 92 LEU A N 1
ATOM 703 C CA . LEU A 1 92 ? 12.712 -4.284 -14.714 1.00 97.12 92 LEU A CA 1
ATOM 704 C C . LEU A 1 92 ? 14.244 -4.229 -14.656 1.00 97.12 92 LEU A C 1
ATOM 706 O O . LEU A 1 92 ? 14.863 -3.641 -15.540 1.00 97.12 92 LEU A O 1
ATOM 710 N N . GLN A 1 93 ? 14.885 -4.831 -13.646 1.00 95.81 93 GLN A N 1
ATOM 711 C CA . GLN A 1 93 ? 16.354 -4.903 -13.577 1.00 95.81 93 GLN A CA 1
ATOM 712 C C . GLN A 1 93 ? 16.948 -5.814 -14.664 1.00 95.81 93 GLN A C 1
ATOM 714 O O . GLN A 1 93 ? 18.096 -5.598 -15.074 1.00 95.81 93 GLN A O 1
ATOM 719 N N . GLU A 1 94 ? 16.165 -6.778 -15.154 1.00 94.19 94 GLU A N 1
ATOM 720 C CA . GLU A 1 94 ? 16.518 -7.657 -16.272 1.00 94.19 94 GLU A CA 1
ATOM 721 C C . GLU A 1 94 ? 16.323 -6.952 -17.618 1.00 94.19 94 GLU A C 1
ATOM 723 O O . GLU A 1 94 ? 17.255 -6.871 -18.416 1.00 94.19 94 GLU A O 1
ATOM 728 N N . THR A 1 95 ? 15.135 -6.382 -17.841 1.00 93.62 95 THR A N 1
ATOM 729 C CA . THR A 1 95 ? 14.751 -5.755 -19.122 1.00 93.62 95 THR A CA 1
ATOM 730 C C . THR A 1 95 ? 15.349 -4.364 -19.336 1.00 93.62 95 THR A C 1
ATOM 732 O O . THR A 1 95 ? 15.587 -3.967 -20.472 1.00 93.62 95 THR A O 1
ATOM 735 N N . ARG A 1 96 ? 15.623 -3.635 -18.248 1.00 90.19 96 ARG A N 1
ATOM 736 C CA . ARG A 1 96 ? 16.277 -2.315 -18.214 1.00 90.19 96 ARG A CA 1
ATOM 737 C C . ARG A 1 96 ? 15.664 -1.292 -19.184 1.00 90.19 96 ARG A C 1
ATOM 739 O O . ARG A 1 96 ? 16.400 -0.725 -19.990 1.00 90.19 96 ARG A O 1
ATOM 746 N N . PRO A 1 97 ? 14.351 -1.013 -19.104 1.00 90.50 97 PRO A N 1
ATOM 747 C CA . PRO A 1 97 ? 13.745 -0.008 -19.964 1.00 90.50 97 PRO A CA 1
ATOM 748 C C . PRO A 1 97 ? 14.319 1.384 -19.682 1.00 90.50 97 PRO A C 1
ATOM 750 O O . PRO A 1 97 ? 14.700 1.708 -18.551 1.00 90.50 97 PRO A O 1
ATOM 753 N N . ASP A 1 98 ? 14.327 2.227 -20.710 1.00 88.12 98 ASP A N 1
ATOM 754 C CA . ASP A 1 98 ? 14.787 3.611 -20.587 1.00 88.12 98 ASP A CA 1
ATOM 755 C C . ASP A 1 98 ? 13.829 4.464 -19.743 1.00 88.12 98 ASP A C 1
ATOM 757 O O . ASP A 1 98 ? 14.280 5.269 -18.922 1.00 88.12 98 ASP A O 1
ATOM 761 N N . ASP A 1 99 ? 12.518 4.234 -19.883 1.00 92.19 99 ASP A N 1
ATOM 762 C CA . ASP A 1 99 ? 11.468 4.898 -19.105 1.00 92.19 99 ASP A CA 1
ATOM 763 C C . ASP A 1 99 ? 10.964 4.019 -17.954 1.00 92.19 99 ASP A C 1
ATOM 765 O O . ASP A 1 99 ? 9.917 3.378 -18.008 1.00 92.19 99 ASP A O 1
ATOM 769 N N . VAL A 1 100 ? 11.736 4.015 -16.873 1.00 93.50 100 VAL A N 1
ATOM 770 C CA . VAL A 1 100 ? 11.403 3.307 -15.632 1.00 93.50 100 VAL A CA 1
ATOM 771 C C . VAL A 1 100 ? 10.174 3.905 -14.932 1.00 93.50 100 VAL A C 1
ATOM 773 O O . VAL A 1 100 ? 9.511 3.202 -14.175 1.00 93.50 100 VAL A O 1
ATOM 776 N N . ALA A 1 101 ? 9.862 5.187 -15.145 1.00 94.25 101 ALA A N 1
ATOM 777 C CA . ALA A 1 101 ? 8.809 5.884 -14.405 1.00 94.25 101 ALA A CA 1
ATOM 778 C C . ALA A 1 101 ? 7.402 5.614 -14.958 1.00 94.25 101 ALA A C 1
ATOM 780 O O . ALA A 1 101 ? 6.425 5.875 -14.254 1.00 94.25 101 ALA A O 1
ATOM 781 N N . SER A 1 102 ? 7.300 5.081 -16.179 1.00 95.69 102 SER A N 1
ATOM 782 C CA . SER A 1 102 ? 6.031 4.762 -16.833 1.00 95.69 102 SER A CA 1
ATOM 783 C C . SER A 1 102 ? 5.140 3.859 -15.980 1.00 95.69 102 SER A C 1
ATOM 785 O O . SER A 1 102 ? 5.541 2.755 -15.610 1.00 95.69 102 SER A O 1
ATOM 787 N N . ASP A 1 103 ? 3.897 4.279 -15.728 1.00 95.12 103 ASP A N 1
ATOM 788 C CA . ASP A 1 103 ? 2.935 3.520 -14.914 1.00 95.12 103 ASP A CA 1
ATOM 789 C C . ASP A 1 103 ? 2.626 2.126 -15.467 1.00 95.12 103 ASP A C 1
ATOM 791 O O . ASP A 1 103 ? 2.327 1.224 -14.694 1.00 95.12 103 ASP A O 1
ATOM 795 N N . ARG A 1 104 ? 2.799 1.904 -16.775 1.00 95.31 104 ARG A N 1
ATOM 796 C CA . ARG A 1 104 ? 2.616 0.586 -17.408 1.00 95.31 104 ARG A CA 1
ATOM 797 C C . ARG A 1 104 ? 3.521 -0.511 -16.833 1.00 95.31 104 ARG A C 1
ATOM 799 O O . ARG A 1 104 ? 3.258 -1.688 -17.046 1.00 95.31 104 ARG A O 1
ATOM 806 N N . HIS A 1 105 ? 4.626 -0.129 -16.192 1.00 95.81 105 HIS A N 1
ATOM 807 C CA . HIS A 1 105 ? 5.619 -1.056 -15.652 1.00 95.81 105 HIS A CA 1
ATOM 808 C C . HIS A 1 105 ? 5.344 -1.467 -14.204 1.00 95.81 105 HIS A C 1
ATOM 810 O O . HIS A 1 105 ? 6.083 -2.284 -13.660 1.00 95.81 105 HIS A O 1
ATOM 816 N N . TRP A 1 106 ? 4.324 -0.896 -13.568 1.00 97.69 106 TRP A N 1
ATOM 817 C CA . TRP A 1 106 ? 4.126 -0.994 -12.130 1.00 97.69 106 TRP A CA 1
ATOM 818 C C . TRP A 1 106 ? 2.662 -1.272 -11.794 1.00 97.69 106 TRP A C 1
ATOM 820 O O . TRP A 1 106 ? 1.773 -0.919 -12.569 1.00 97.69 106 TRP A O 1
ATOM 830 N N . PRO A 1 107 ? 2.377 -1.872 -10.628 1.00 97.31 107 PRO A N 1
ATOM 831 C CA . PRO A 1 107 ? 1.003 -2.069 -10.196 1.00 97.31 107 PRO A CA 1
ATOM 832 C C . PRO A 1 107 ? 0.304 -0.725 -9.975 1.00 97.31 107 PRO A C 1
ATOM 834 O O . PRO A 1 107 ? 0.902 0.241 -9.490 1.00 97.31 107 PRO A O 1
ATOM 837 N N . SER A 1 108 ? -0.990 -0.681 -10.278 1.00 95.88 108 SER A N 1
ATOM 838 C CA . SER A 1 108 ? -1.850 0.412 -9.829 1.00 95.88 108 SER A CA 1
ATOM 839 C C . SER A 1 108 ? -2.068 0.320 -8.311 1.00 95.88 108 SER A C 1
ATOM 841 O O . SER A 1 108 ? -2.181 -0.793 -7.790 1.00 95.88 108 SER A O 1
ATOM 843 N N . PRO A 1 109 ? -2.145 1.454 -7.591 1.00 94.12 109 PRO A N 1
ATOM 844 C CA . PRO A 1 109 ? -2.509 1.464 -6.177 1.00 94.12 109 PRO A CA 1
ATOM 845 C C . PRO A 1 109 ? -3.847 0.764 -5.932 1.00 94.12 109 PRO A C 1
ATOM 847 O O . PRO A 1 109 ? -4.862 1.120 -6.538 1.00 94.12 109 PRO A O 1
ATOM 850 N N . GLU A 1 110 ? -3.856 -0.209 -5.023 1.00 93.38 110 GLU A N 1
ATOM 851 C CA . GLU A 1 110 ? -5.093 -0.871 -4.606 1.00 93.38 110 GLU A CA 1
ATOM 852 C C . GLU A 1 110 ? -6.049 0.127 -3.940 1.00 93.38 110 GLU A C 1
ATOM 854 O O . GLU A 1 110 ? -5.610 1.031 -3.228 1.00 93.38 110 GLU A O 1
ATOM 859 N N . GLN A 1 111 ? -7.350 -0.052 -4.175 1.00 95.06 111 GLN A N 1
ATOM 860 C CA . GLN A 1 111 ? -8.416 0.717 -3.534 1.00 95.06 111 GLN A CA 1
ATOM 861 C C . GLN A 1 111 ? -9.047 -0.124 -2.427 1.00 95.06 111 GLN A C 1
ATOM 863 O O . GLN A 1 111 ? -9.458 -1.262 -2.665 1.00 95.06 111 GLN A O 1
ATOM 868 N N . VAL A 1 112 ? -9.117 0.428 -1.220 1.00 92.31 112 VAL A N 1
ATOM 869 C CA . VAL A 1 112 ? -9.775 -0.194 -0.071 1.00 92.31 112 VAL A CA 1
ATOM 870 C C . VAL A 1 112 ? -10.870 0.735 0.434 1.00 92.31 112 VAL A C 1
ATOM 872 O O . VAL A 1 112 ? -10.580 1.747 1.070 1.00 92.31 112 VAL A O 1
ATOM 875 N N . ASP A 1 113 ? -12.120 0.355 0.185 1.00 90.62 113 ASP A N 1
ATOM 876 C CA . ASP A 1 113 ? -13.293 1.074 0.692 1.00 90.62 113 ASP A CA 1
ATOM 877 C C . ASP A 1 113 ? -13.739 0.471 2.029 1.00 90.62 113 ASP A C 1
ATOM 879 O O . ASP A 1 113 ? -14.091 -0.715 2.084 1.00 90.62 113 ASP A O 1
ATOM 883 N N . LEU A 1 114 ? -13.658 1.251 3.109 1.00 85.50 114 LEU A N 1
ATOM 884 C CA . LEU A 1 114 ? -13.964 0.841 4.486 1.00 85.50 114 LEU A CA 1
ATOM 885 C C . LEU A 1 114 ? -15.348 1.285 4.940 1.00 85.50 114 LEU A C 1
ATOM 887 O O . LEU A 1 114 ? -15.679 2.468 4.702 1.00 85.50 114 LEU A O 1
#

Foldseek 3Di:
DDLLVVLVVLLQVQQQQAAAEQHHGAHLDPVSLVVLVVLLVCQVVVVADQQADWDQGPVRDTDGDRHNVLSVQRNVLSVVQSVQSVVLSVVCVVVSDPCSNDCVSGDDHHYHYD

Secondary structure (DSSP, 8-state):
--HHHHHHHHHHHHHHH-EEETTEEE--SHHHHHHHHHHHHHHHTT-S-TT-EEEE-TTSPEEEE-SHHHHHHHHHHHHHHHHHHHHHHHHHHHH--S-TT-GGGSPPPPEE--

Sequence (114 aa):
MSAVRRIRMEAERRIARGILVNGVAFRADDASTQRVGELLQSFRDGLIGPEGARFRTASGIDLILHSVDAARRIHEAQRRYRAACLASSAALQETRPDDVASDRHWPSPEQVDL

pLDDT: mean 92.09, std 6.11, range [66.75, 98.31]

Radius o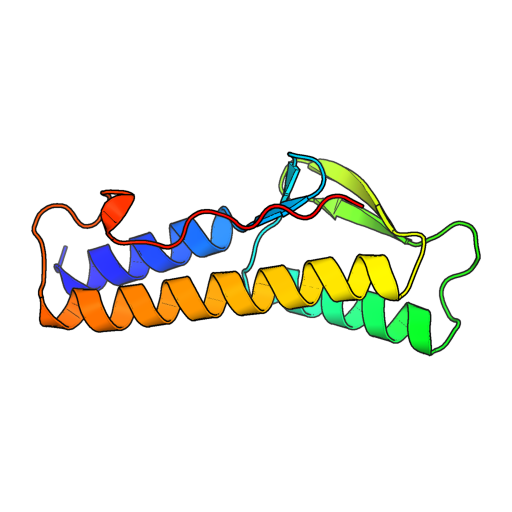f gyration: 15.83 Å; chains: 1; bounding box: 39×24×44 Å